Protein AF-A0A9W4E8Q4-F1 (afdb_monomer)

Structure (mmCIF, N/CA/C/O backbone):
data_AF-A0A9W4E8Q4-F1
#
_entry.id   AF-A0A9W4E8Q4-F1
#
loop_
_atom_site.group_PDB
_atom_site.id
_atom_site.type_symbol
_atom_site.label_atom_id
_atom_site.label_alt_id
_atom_site.label_comp_id
_atom_site.label_asym_id
_atom_site.label_entity_id
_atom_site.label_seq_id
_atom_site.pdbx_PDB_ins_code
_atom_site.Cartn_x
_atom_site.Cartn_y
_atom_site.Cartn_z
_atom_site.occupancy
_atom_site.B_iso_or_equiv
_atom_site.auth_seq_id
_atom_site.auth_comp_id
_atom_site.auth_asym_id
_atom_site.auth_atom_id
_atom_site.pdbx_PDB_model_num
ATOM 1 N N . MET A 1 1 ? -1.558 15.853 4.501 1.00 63.03 1 MET A N 1
ATOM 2 C CA . MET A 1 1 ? -0.425 15.258 5.244 1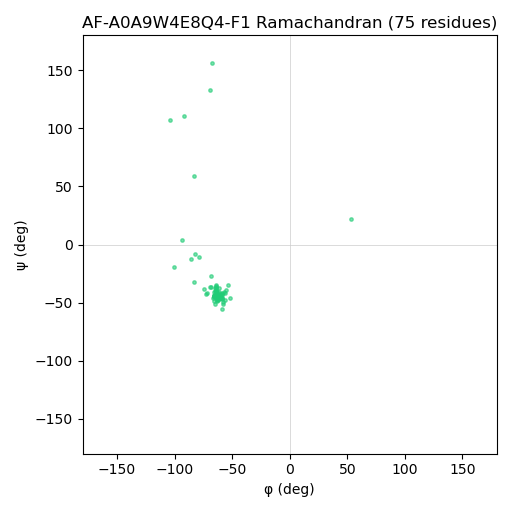.00 63.03 1 MET A CA 1
ATOM 3 C C . MET A 1 1 ? -0.761 14.945 6.703 1.00 63.03 1 MET A C 1
ATOM 5 O O . MET A 1 1 ? -0.785 13.774 7.038 1.00 63.03 1 MET A O 1
ATOM 9 N N . LYS A 1 2 ? -1.101 15.934 7.554 1.00 74.44 2 LYS A N 1
ATOM 10 C CA . LYS A 1 2 ? -1.287 15.729 9.014 1.00 74.44 2 LYS A CA 1
ATOM 11 C C . LYS A 1 2 ? -2.276 14.616 9.414 1.00 74.44 2 LYS A C 1
ATOM 13 O O . LYS A 1 2 ? -2.054 13.946 10.412 1.00 74.44 2 LYS A O 1
ATOM 18 N N . ILE A 1 3 ? -3.345 14.416 8.638 1.00 75.12 3 ILE A N 1
ATOM 19 C CA . ILE A 1 3 ? -4.366 13.377 8.889 1.00 75.12 3 ILE A CA 1
ATOM 20 C C . ILE A 1 3 ? -3.816 11.970 8.601 1.00 75.12 3 ILE A C 1
ATOM 22 O O . ILE A 1 3 ? -4.019 11.057 9.392 1.00 75.12 3 ILE A O 1
ATOM 26 N N . ILE A 1 4 ? -3.051 11.816 7.515 1.00 77.25 4 ILE A N 1
ATOM 27 C CA . ILE A 1 4 ? -2.417 10.548 7.119 1.00 77.25 4 ILE A CA 1
ATOM 28 C C . ILE A 1 4 ? -1.422 10.109 8.198 1.00 77.25 4 ILE A C 1
ATOM 30 O O . ILE A 1 4 ? -1.500 8.985 8.673 1.00 77.25 4 ILE A O 1
ATOM 34 N N . GLU A 1 5 ? -0.558 11.018 8.661 1.00 78.19 5 GLU A N 1
ATOM 35 C CA . GLU A 1 5 ? 0.422 10.725 9.719 1.00 78.19 5 GLU A CA 1
ATOM 36 C C . GLU A 1 5 ? -0.233 10.370 11.062 1.00 78.19 5 GLU A C 1
ATOM 38 O O . GLU A 1 5 ? 0.270 9.523 11.802 1.00 78.19 5 GLU A O 1
ATOM 43 N N . ALA A 1 6 ? -1.350 11.019 11.406 1.00 80.44 6 ALA A N 1
ATOM 44 C CA . ALA A 1 6 ? -2.100 10.701 12.618 1.00 80.44 6 ALA A CA 1
ATOM 45 C C . ALA A 1 6 ? -2.711 9.294 12.535 1.00 80.44 6 ALA A C 1
ATOM 47 O O . ALA A 1 6 ? -2.582 8.507 13.475 1.00 80.44 6 ALA A O 1
ATOM 48 N N . ASN A 1 7 ? -3.298 8.955 11.386 1.00 83.19 7 ASN A N 1
ATOM 49 C CA . ASN A 1 7 ? -3.909 7.653 11.134 1.00 83.19 7 ASN A CA 1
ATOM 50 C C . ASN A 1 7 ? -2.877 6.531 11.029 1.00 83.19 7 ASN A C 1
ATOM 52 O O . ASN A 1 7 ? -3.100 5.442 11.553 1.00 83.19 7 ASN A O 1
ATOM 56 N N . GLU A 1 8 ? -1.71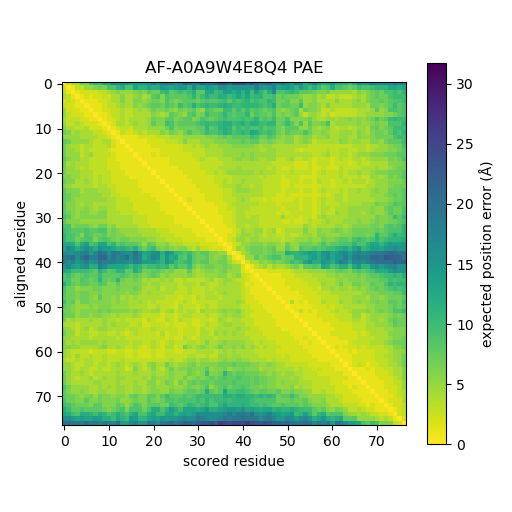6 6.810 10.447 1.00 80.06 8 GLU A N 1
ATOM 57 C CA . GLU A 1 8 ? -0.576 5.901 10.438 1.00 80.06 8 GLU A CA 1
ATOM 58 C C . GLU A 1 8 ? -0.067 5.646 11.864 1.00 80.06 8 GLU A C 1
ATOM 60 O O . GLU A 1 8 ? 0.113 4.494 12.270 1.00 80.06 8 GLU A O 1
ATOM 65 N N . LYS A 1 9 ? 0.101 6.696 12.682 1.00 82.31 9 LYS A N 1
ATOM 66 C CA . LYS A 1 9 ? 0.503 6.568 14.095 1.00 82.31 9 LYS A CA 1
ATOM 67 C C . LYS A 1 9 ? -0.508 5.787 14.929 1.00 82.31 9 LYS A C 1
ATOM 69 O O . LYS A 1 9 ? -0.094 5.001 15.777 1.00 82.31 9 LYS A O 1
ATOM 74 N N . ALA A 1 10 ? -1.796 5.963 14.660 1.00 83.00 10 ALA A N 1
ATOM 75 C CA . ALA A 1 10 ? -2.876 5.245 15.326 1.00 83.00 10 ALA A CA 1
ATOM 76 C C . ALA A 1 10 ? -3.092 3.815 14.790 1.00 83.00 10 ALA A C 1
ATOM 78 O O . ALA A 1 10 ? -3.846 3.047 15.396 1.00 83.00 10 ALA A O 1
ATOM 79 N N . ALA A 1 11 ? -2.460 3.436 13.672 1.00 82.88 11 ALA A N 1
ATOM 80 C CA . ALA A 1 11 ? -2.554 2.096 13.103 1.00 82.88 11 ALA A CA 1
ATOM 81 C C . ALA A 1 11 ? -1.845 1.048 13.960 1.00 82.88 11 ALA A C 1
ATOM 83 O O . ALA A 1 11 ? -0.695 1.217 14.377 1.00 82.88 11 ALA A O 1
ATOM 84 N N . SER A 1 12 ? -2.529 -0.074 14.199 1.00 86.38 12 SER A N 1
ATOM 85 C CA . SER A 1 12 ? -1.943 -1.178 14.961 1.00 86.38 12 SER A CA 1
ATOM 86 C C . SER A 1 12 ? -0.798 -1.834 14.185 1.00 86.38 12 SER A C 1
ATOM 88 O O . SER A 1 12 ? -0.769 -1.820 12.955 1.00 86.38 12 SER A O 1
ATOM 90 N N . ARG A 1 13 ? 0.131 -2.502 14.884 1.00 85.38 13 ARG A N 1
ATOM 91 C CA . ARG A 1 13 ? 1.233 -3.221 14.219 1.00 85.38 13 ARG A CA 1
ATOM 92 C C . ARG A 1 13 ? 0.720 -4.240 13.189 1.00 85.38 13 ARG A C 1
ATOM 94 O O . ARG A 1 13 ? 1.307 -4.356 12.122 1.00 85.38 13 ARG A O 1
ATOM 101 N N . LYS A 1 14 ? -0.375 -4.953 13.487 1.00 86.06 14 LYS A N 1
ATOM 102 C CA . LYS A 1 14 ? -0.991 -5.911 12.550 1.00 86.06 14 LYS A CA 1
ATOM 103 C C . LYS A 1 14 ? -1.570 -5.214 11.317 1.00 86.06 14 LYS A C 1
ATOM 105 O O . LYS A 1 14 ? -1.354 -5.681 10.208 1.00 86.06 14 LYS A O 1
ATOM 110 N N . GLU A 1 15 ? -2.265 -4.100 11.518 1.00 84.69 15 GLU A N 1
ATOM 111 C CA . GLU A 1 15 ? -2.853 -3.285 10.447 1.00 84.69 15 GLU A CA 1
ATOM 112 C C . GLU A 1 15 ? -1.769 -2.766 9.496 1.00 84.69 15 GLU A C 1
ATOM 114 O O . GLU A 1 15 ? -1.872 -2.969 8.292 1.00 84.69 15 GLU A O 1
ATOM 119 N N . ARG A 1 16 ? -0.664 -2.236 10.035 1.00 86.56 16 ARG A N 1
ATOM 120 C CA . ARG A 1 16 ? 0.487 -1.801 9.230 1.00 86.56 16 ARG A CA 1
ATOM 121 C C . ARG A 1 16 ? 1.085 -2.932 8.393 1.00 86.56 16 ARG A C 1
ATOM 123 O O . ARG A 1 16 ? 1.364 -2.732 7.219 1.00 86.56 16 ARG A O 1
ATOM 130 N N . TRP A 1 17 ? 1.245 -4.128 8.964 1.00 89.00 17 TRP A N 1
ATOM 131 C CA . TRP A 1 17 ? 1.742 -5.291 8.215 1.00 89.00 17 TRP A CA 1
ATOM 132 C C . TRP A 1 17 ? 0.798 -5.721 7.090 1.00 89.00 17 TRP A C 1
ATOM 134 O O . TRP A 1 17 ? 1.268 -6.103 6.018 1.00 89.00 17 TRP A O 1
ATOM 144 N N . ILE A 1 18 ? -0.516 -5.647 7.315 1.00 88.50 18 ILE A N 1
ATOM 145 C CA . ILE A 1 18 ? -1.521 -5.947 6.290 1.00 88.50 18 ILE A CA 1
ATOM 146 C C . ILE A 1 18 ? -1.419 -4.931 5.152 1.00 88.50 18 ILE A C 1
ATOM 148 O O . ILE A 1 18 ?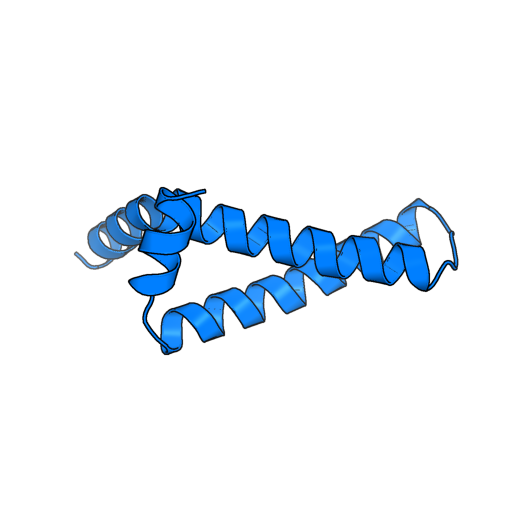 -1.287 -5.331 3.998 1.00 88.50 18 ILE A O 1
ATOM 152 N N . VAL A 1 19 ? -1.419 -3.636 5.474 1.00 89.88 19 VAL A N 1
ATOM 153 C CA . VAL A 1 19 ? -1.316 -2.556 4.483 1.00 89.88 19 VAL A CA 1
ATOM 154 C C . VAL A 1 19 ? -0.028 -2.685 3.681 1.00 89.88 19 VAL A C 1
ATOM 156 O O . VAL A 1 19 ? -0.080 -2.680 2.460 1.00 89.88 19 VAL A O 1
ATOM 159 N N . LEU A 1 20 ? 1.107 -2.907 4.343 1.00 90.00 20 LEU A N 1
ATOM 160 C CA . LEU A 1 20 ? 2.403 -3.053 3.684 1.00 90.00 20 LEU A CA 1
ATOM 161 C C . LEU A 1 20 ? 2.438 -4.273 2.750 1.00 90.00 20 LEU A C 1
ATOM 163 O O . LEU A 1 20 ? 2.941 -4.181 1.631 1.00 90.00 20 LEU A O 1
ATOM 167 N N . SER A 1 21 ? 1.847 -5.396 3.169 1.00 89.88 21 SER A N 1
ATOM 168 C CA . SER A 1 21 ? 1.744 -6.601 2.334 1.00 89.88 21 SER A CA 1
ATOM 169 C C . SER A 1 21 ? 0.862 -6.370 1.105 1.00 89.88 21 SER A C 1
ATOM 171 O O . SER A 1 21 ? 1.228 -6.764 -0.000 1.00 89.88 21 SER A O 1
ATOM 173 N N . ILE A 1 22 ? -0.281 -5.700 1.276 1.00 91.12 22 ILE A N 1
ATOM 174 C CA . ILE A 1 22 ? -1.184 -5.362 0.169 1.00 91.12 22 ILE A CA 1
ATOM 175 C C . ILE A 1 22 ? -0.512 -4.366 -0.782 1.00 91.12 22 ILE A C 1
ATOM 177 O O . ILE A 1 22 ? -0.567 -4.562 -1.995 1.00 91.12 22 ILE A O 1
ATOM 181 N N . SER A 1 23 ? 0.169 -3.347 -0.252 1.00 89.62 23 SER A N 1
ATOM 182 C CA . SER A 1 23 ? 0.928 -2.378 -1.043 1.00 89.62 23 SER A CA 1
ATOM 183 C C . SER A 1 23 ? 1.999 -3.063 -1.881 1.00 89.62 23 SER A C 1
ATOM 185 O O . SER A 1 23 ? 2.066 -2.801 -3.076 1.00 89.62 23 SER A O 1
ATOM 187 N N . LEU A 1 24 ? 2.778 -3.991 -1.311 1.00 90.31 24 LEU A N 1
ATOM 188 C CA . LEU A 1 24 ? 3.773 -4.772 -2.059 1.00 90.31 24 LEU A CA 1
ATOM 189 C C . LEU A 1 24 ? 3.152 -5.534 -3.238 1.00 90.31 24 LEU A C 1
ATOM 191 O O . LEU A 1 24 ? 3.660 -5.453 -4.356 1.00 90.31 24 LEU A O 1
ATOM 195 N N . ILE A 1 25 ? 2.042 -6.242 -3.004 1.00 92.06 25 ILE A N 1
ATOM 196 C CA . ILE A 1 25 ? 1.337 -6.992 -4.057 1.00 92.06 25 ILE A CA 1
ATOM 197 C C . ILE A 1 25 ? 0.829 -6.035 -5.141 1.00 92.06 25 ILE A C 1
ATOM 199 O O . ILE A 1 25 ? 0.992 -6.296 -6.331 1.00 92.06 25 ILE A O 1
ATOM 203 N N . PHE A 1 26 ? 0.238 -4.909 -4.742 1.00 90.69 26 PHE A N 1
ATOM 204 C CA . PHE A 1 26 ? -0.268 -3.906 -5.671 1.00 90.69 26 PHE A CA 1
ATOM 205 C C . PHE A 1 26 ? 0.848 -3.279 -6.512 1.00 90.69 26 PHE A C 1
ATOM 207 O O . PHE A 1 26 ? 0.693 -3.140 -7.724 1.00 90.69 26 PHE A O 1
ATOM 214 N N . GLY A 1 27 ? 1.985 -2.961 -5.894 1.00 89.81 27 GLY A N 1
ATOM 215 C CA . GLY A 1 27 ? 3.154 -2.425 -6.583 1.00 89.81 27 GLY A CA 1
ATOM 216 C C . GLY A 1 27 ? 3.694 -3.375 -7.647 1.00 89.81 27 GLY A C 1
ATOM 217 O O . GLY A 1 27 ? 3.942 -2.955 -8.777 1.00 89.81 27 GLY A O 1
ATOM 218 N N . ASP A 1 28 ? 3.811 -4.667 -7.327 1.00 88.94 28 ASP A N 1
ATOM 219 C CA . ASP A 1 28 ? 4.221 -5.694 -8.293 1.00 88.94 28 ASP A CA 1
ATOM 220 C C . ASP A 1 28 ? 3.222 -5.823 -9.456 1.00 88.94 28 ASP A C 1
ATOM 222 O O . ASP A 1 28 ? 3.620 -5.864 -10.622 1.00 88.94 28 ASP A O 1
ATOM 226 N N . LEU A 1 29 ? 1.917 -5.817 -9.162 1.00 90.44 29 LEU A N 1
ATOM 227 C CA . LEU A 1 29 ? 0.868 -5.869 -10.184 1.00 90.44 29 LEU A CA 1
ATOM 228 C C . LEU A 1 29 ? 0.917 -4.658 -11.121 1.00 90.44 29 LEU A C 1
ATOM 230 O O . LEU A 1 29 ? 0.871 -4.826 -12.341 1.00 90.44 29 LEU A O 1
ATOM 234 N N . MET A 1 30 ? 1.046 -3.450 -10.570 1.00 90.56 30 MET A N 1
ATOM 235 C CA . MET A 1 30 ? 1.145 -2.216 -11.350 1.00 90.56 30 MET A CA 1
ATOM 236 C C . MET A 1 30 ? 2.411 -2.185 -12.199 1.00 90.56 30 MET A C 1
ATOM 238 O O . MET A 1 30 ? 2.361 -1.782 -13.360 1.00 90.56 30 MET A O 1
ATOM 242 N N . ASN A 1 31 ? 3.528 -2.663 -11.655 1.00 88.38 31 ASN A N 1
ATOM 243 C CA . ASN A 1 31 ? 4.781 -2.765 -12.384 1.00 88.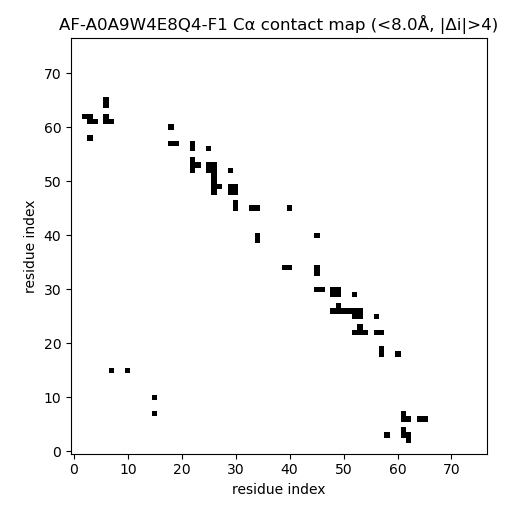38 31 ASN A CA 1
ATOM 244 C C . ASN A 1 31 ? 4.671 -3.741 -13.570 1.00 88.38 31 ASN A C 1
ATOM 246 O O . ASN A 1 31 ? 4.994 -3.386 -14.702 1.00 88.38 31 ASN A O 1
ATOM 250 N N . LYS A 1 32 ? 4.129 -4.944 -13.345 1.00 86.81 32 LYS A N 1
ATOM 251 C CA . LYS A 1 32 ? 3.883 -5.930 -14.412 1.00 86.81 32 LYS A CA 1
ATOM 252 C C . LYS A 1 32 ? 2.933 -5.400 -15.481 1.00 86.81 32 LYS A C 1
ATOM 254 O O . LYS A 1 32 ? 3.179 -5.597 -16.670 1.00 86.81 32 LYS A O 1
ATOM 259 N N . LEU A 1 33 ? 1.858 -4.722 -15.072 1.00 87.81 33 LEU A N 1
ATOM 260 C CA . LEU A 1 33 ? 0.913 -4.094 -15.993 1.00 87.81 33 LEU A CA 1
ATOM 261 C C . LEU A 1 33 ? 1.605 -3.021 -16.840 1.00 87.81 33 LEU A C 1
ATOM 263 O O . LEU A 1 33 ? 1.440 -2.999 -18.057 1.00 87.81 33 LEU A O 1
ATOM 267 N N . PHE A 1 34 ? 2.413 -2.169 -16.213 1.00 84.94 34 PHE A N 1
ATOM 268 C CA . PHE A 1 34 ? 3.138 -1.109 -16.898 1.00 84.94 34 PHE A CA 1
ATOM 269 C C . PHE A 1 34 ? 4.151 -1.648 -17.913 1.00 84.94 34 PHE A C 1
ATOM 271 O O . PHE A 1 34 ? 4.152 -1.205 -19.063 1.00 84.94 34 PHE A O 1
ATOM 278 N N . LEU A 1 35 ? 4.974 -2.625 -17.522 1.00 83.25 35 LEU A N 1
ATOM 279 C CA . LEU A 1 35 ? 5.944 -3.262 -18.420 1.00 83.25 35 LEU A CA 1
ATOM 280 C C . LEU A 1 35 ? 5.240 -3.902 -19.621 1.00 83.25 35 LEU A C 1
ATOM 282 O O . LEU A 1 35 ? 5.667 -3.725 -20.760 1.00 83.25 35 LEU A O 1
ATOM 286 N N . ARG A 1 36 ? 4.100 -4.567 -19.385 1.00 84.12 36 ARG A N 1
ATOM 287 C CA . ARG A 1 36 ? 3.295 -5.176 -20.451 1.00 84.12 36 ARG A CA 1
ATOM 288 C C . ARG A 1 36 ? 2.714 -4.151 -21.428 1.00 84.12 36 ARG A C 1
ATOM 290 O O . ARG A 1 36 ? 2.593 -4.455 -22.609 1.00 84.12 36 ARG A O 1
ATOM 297 N N . LEU A 1 37 ? 2.321 -2.972 -20.948 1.00 82.81 37 LEU A N 1
ATOM 298 C CA . LEU A 1 37 ? 1.697 -1.938 -21.779 1.00 82.81 37 LEU A CA 1
ATOM 299 C C . LEU A 1 37 ? 2.713 -1.086 -22.539 1.00 82.81 37 LEU A C 1
ATOM 301 O O . LEU A 1 37 ? 2.421 -0.625 -23.638 1.00 82.81 37 LEU A O 1
ATOM 305 N N . THR A 1 38 ? 3.887 -0.859 -21.959 1.00 79.44 38 THR A N 1
ATOM 306 C CA . THR A 1 38 ? 4.873 0.069 -22.523 1.00 79.44 38 THR A CA 1
ATOM 307 C C . THR A 1 38 ? 5.990 -0.627 -23.289 1.00 79.44 38 THR A C 1
ATOM 309 O O . THR A 1 38 ? 6.626 0.017 -24.116 1.00 79.44 38 THR A O 1
ATOM 312 N N . SER A 1 39 ? 6.218 -1.931 -23.072 1.00 70.75 39 SER A N 1
ATOM 313 C CA . SER A 1 39 ? 7.369 -2.674 -23.624 1.00 70.75 39 SER A CA 1
ATOM 314 C C . SER A 1 39 ? 8.726 -2.019 -23.303 1.00 70.75 39 SER A C 1
ATOM 316 O O . SER A 1 39 ? 9.708 -2.229 -24.011 1.00 70.75 39 SER A O 1
ATOM 318 N N . ILE A 1 40 ? 8.778 -1.188 -22.254 1.00 74.81 40 ILE A N 1
ATOM 319 C CA . ILE A 1 40 ? 9.978 -0.471 -21.821 1.00 74.81 40 ILE A CA 1
ATOM 320 C C . ILE A 1 40 ? 10.705 -1.320 -20.776 1.00 74.81 40 ILE A C 1
ATOM 322 O O . ILE A 1 40 ? 10.261 -1.404 -19.634 1.00 74.81 40 ILE A O 1
ATOM 326 N N . ASP A 1 41 ? 11.870 -1.861 -21.129 1.00 70.19 41 ASP A N 1
ATOM 327 C CA . ASP A 1 41 ? 12.785 -2.538 -20.196 1.00 70.19 41 ASP A CA 1
ATOM 328 C C . ASP A 1 41 ? 13.685 -1.528 -19.460 1.00 70.19 41 ASP A C 1
ATOM 330 O O . ASP A 1 41 ? 14.912 -1.546 -19.542 1.00 70.19 41 ASP A O 1
ATOM 334 N N . SER A 1 42 ? 13.069 -0.590 -18.735 1.00 80.44 42 SER A N 1
ATOM 335 C CA . SER A 1 42 ? 13.799 0.335 -17.861 1.00 80.44 42 SER A CA 1
ATOM 336 C C . SER A 1 42 ? 13.630 -0.074 -16.406 1.00 80.44 42 SER A C 1
ATOM 338 O O . SER A 1 42 ? 12.582 0.145 -15.796 1.00 80.44 42 SER A O 1
ATOM 340 N N . PHE A 1 43 ? 14.700 -0.626 -15.831 1.00 78.94 43 PHE A N 1
ATOM 341 C CA . PHE A 1 43 ? 14.758 -1.021 -14.422 1.00 78.94 43 PHE A CA 1
ATOM 342 C C . PHE A 1 43 ? 14.435 0.144 -13.474 1.00 78.94 43 PHE A C 1
ATOM 344 O O . PHE A 1 43 ? 13.670 -0.013 -12.525 1.00 78.94 43 PHE A O 1
ATOM 351 N N . ILE A 1 44 ? 14.960 1.340 -13.762 1.00 84.69 44 ILE A N 1
ATOM 352 C CA . ILE A 1 44 ? 14.719 2.535 -12.941 1.00 84.69 44 ILE A CA 1
ATOM 353 C C . ILE A 1 44 ? 13.242 2.935 -13.005 1.00 84.69 44 ILE A C 1
ATOM 355 O O . ILE A 1 44 ? 12.630 3.198 -11.973 1.00 84.69 44 ILE A O 1
ATOM 359 N N . LEU A 1 45 ? 12.647 2.939 -14.201 1.00 83.56 45 LEU A N 1
ATOM 360 C CA . LEU A 1 45 ? 11.236 3.289 -14.378 1.00 83.56 45 LEU A CA 1
ATOM 361 C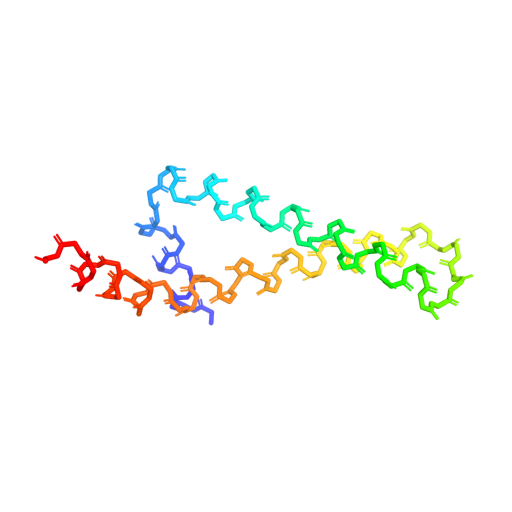 C . LEU A 1 45 ? 10.314 2.271 -13.695 1.00 83.56 45 LEU A C 1
ATOM 363 O O . LEU A 1 45 ? 9.353 2.650 -13.030 1.00 83.56 45 LEU A O 1
ATOM 367 N N . SER A 1 46 ? 10.662 0.990 -13.800 1.00 83.38 46 SER A N 1
ATOM 368 C CA . SER A 1 46 ? 9.990 -0.117 -13.125 1.00 83.38 46 SER A CA 1
ATOM 369 C C . SER A 1 46 ? 10.009 0.046 -11.599 1.00 83.38 46 SER A C 1
ATOM 371 O O . SER A 1 46 ? 8.962 -0.042 -10.953 1.00 83.38 46 SER A O 1
ATOM 373 N N . MET A 1 47 ? 11.165 0.389 -11.016 1.00 85.50 47 MET A N 1
ATOM 374 C CA . MET A 1 47 ? 11.268 0.680 -9.582 1.00 85.50 47 MET A CA 1
ATOM 375 C C . MET A 1 47 ? 10.446 1.904 -9.171 1.00 85.50 47 MET A C 1
ATOM 377 O O . MET A 1 47 ? 9.749 1.852 -8.160 1.00 85.50 47 MET A O 1
ATOM 381 N N . VAL A 1 48 ? 10.501 2.995 -9.943 1.00 89.81 48 VAL A N 1
ATOM 382 C CA . VAL A 1 48 ? 9.745 4.224 -9.647 1.00 89.81 48 VAL A CA 1
ATOM 383 C C . VAL A 1 48 ? 8.243 3.952 -9.647 1.00 89.81 48 VAL A C 1
ATOM 385 O O . VAL A 1 48 ? 7.535 4.427 -8.764 1.00 89.81 48 VAL A O 1
ATOM 388 N N . ILE A 1 49 ? 7.751 3.154 -10.593 1.00 88.69 49 ILE A N 1
ATOM 389 C CA . ILE A 1 49 ? 6.327 2.825 -10.691 1.00 88.69 49 ILE A CA 1
ATOM 390 C C . ILE A 1 49 ? 5.905 1.870 -9.582 1.00 88.69 49 ILE A C 1
ATOM 392 O O . ILE A 1 49 ? 4.869 2.099 -8.958 1.00 88.69 49 ILE A O 1
ATOM 396 N N . GLY A 1 50 ? 6.708 0.846 -9.285 1.00 87.38 50 GLY A N 1
ATOM 397 C CA . GLY A 1 50 ? 6.450 -0.061 -8.167 1.00 87.38 50 GLY A CA 1
ATOM 398 C C . GLY A 1 50 ? 6.385 0.688 -6.834 1.00 87.38 50 GLY A C 1
ATOM 399 O O . GLY A 1 50 ? 5.361 0.666 -6.159 1.00 87.38 50 GLY A O 1
ATOM 400 N N . ILE A 1 51 ? 7.434 1.437 -6.489 1.00 88.56 51 ILE A N 1
ATOM 401 C CA . ILE A 1 51 ? 7.505 2.185 -5.223 1.00 88.56 51 ILE A CA 1
ATOM 402 C C . ILE A 1 51 ? 6.453 3.302 -5.179 1.00 88.56 51 ILE A C 1
ATOM 404 O O . ILE A 1 51 ? 5.798 3.502 -4.156 1.00 88.56 51 ILE A O 1
ATOM 408 N N . GLY A 1 52 ? 6.249 4.016 -6.288 1.00 89.50 52 GLY A N 1
ATOM 409 C CA . GLY A 1 52 ? 5.259 5.087 -6.374 1.00 89.50 52 GLY A CA 1
ATOM 410 C C . GLY A 1 52 ? 3.834 4.577 -6.173 1.00 89.50 52 GLY A C 1
ATOM 411 O O . GLY A 1 52 ? 3.069 5.161 -5.408 1.00 89.50 52 GLY A O 1
ATOM 412 N N . SER A 1 53 ? 3.480 3.454 -6.799 1.00 88.31 53 SER A N 1
ATOM 413 C CA . SER A 1 53 ? 2.157 2.841 -6.631 1.00 88.31 53 SER A CA 1
ATOM 414 C C . SER A 1 53 ? 1.946 2.269 -5.227 1.00 88.31 53 SER A C 1
ATOM 416 O O . SER A 1 53 ? 0.857 2.432 -4.676 1.00 88.31 53 SER A O 1
ATOM 418 N N . MET A 1 54 ? 2.984 1.698 -4.604 1.00 90.94 54 MET A N 1
ATOM 419 C CA . MET A 1 54 ? 2.954 1.301 -3.189 1.00 90.94 54 MET A CA 1
ATOM 420 C C . MET A 1 54 ? 2.643 2.489 -2.274 1.00 90.94 54 MET A C 1
ATOM 422 O O . MET A 1 54 ? 1.739 2.409 -1.444 1.00 90.94 54 MET A O 1
ATOM 426 N N . TYR A 1 55 ? 3.361 3.601 -2.453 1.00 89.75 55 TYR A N 1
ATOM 427 C CA . TYR A 1 55 ? 3.193 4.796 -1.628 1.00 89.75 55 TYR A CA 1
ATOM 428 C C . TYR A 1 55 ? 1.806 5.425 -1.789 1.00 89.75 55 TYR A C 1
ATOM 430 O O . TYR A 1 55 ? 1.197 5.852 -0.806 1.00 89.75 55 TYR A O 1
ATOM 438 N N . LEU A 1 56 ? 1.284 5.464 -3.020 1.00 91.00 56 LEU A N 1
ATOM 439 C CA . LEU A 1 56 ? -0.061 5.969 -3.299 1.00 91.00 56 LEU A CA 1
ATOM 440 C C 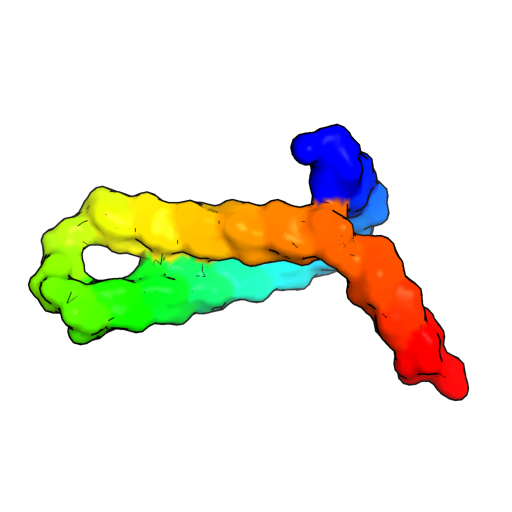. LEU A 1 56 ? -1.137 5.120 -2.619 1.00 91.00 56 LEU A C 1
ATOM 442 O O . LEU A 1 56 ? -2.067 5.677 -2.035 1.00 91.00 56 LEU A O 1
ATOM 446 N N . LEU A 1 57 ? -1.002 3.792 -2.663 1.00 90.31 57 LEU A N 1
ATOM 447 C CA . LEU A 1 57 ? -1.955 2.893 -2.020 1.00 90.31 57 LEU A CA 1
ATOM 448 C C . LEU A 1 57 ? -1.917 3.034 -0.496 1.00 90.31 57 LEU A C 1
ATOM 450 O O . LEU A 1 57 ? -2.963 3.162 0.135 1.00 90.31 57 LEU A O 1
ATOM 454 N N . GLU A 1 58 ? -0.721 3.052 0.089 1.00 88.25 58 GLU A N 1
ATOM 455 C CA . GLU A 1 58 ? -0.536 3.195 1.532 1.00 88.25 58 GLU A CA 1
ATOM 456 C C . GLU A 1 58 ? -1.064 4.545 2.041 1.00 88.25 58 GLU A C 1
ATOM 458 O O . GLU A 1 58 ? -1.839 4.603 2.998 1.00 88.25 58 GLU A O 1
ATOM 463 N N . SER A 1 59 ? -0.731 5.633 1.343 1.00 87.62 59 SER A N 1
ATOM 464 C CA . SER A 1 59 ? -1.230 6.973 1.669 1.00 87.62 59 SER A CA 1
ATOM 465 C C . SER A 1 59 ? -2.751 7.064 1.530 1.00 87.62 59 SER A C 1
ATOM 467 O O . SER A 1 59 ? -3.417 7.652 2.384 1.00 87.62 59 SER A O 1
ATOM 469 N N . GLY A 1 60 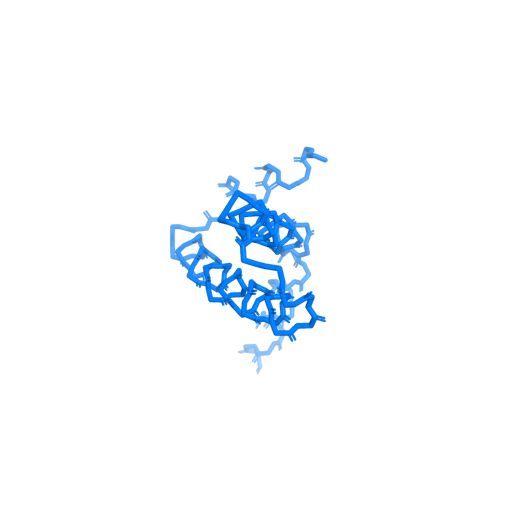? -3.313 6.463 0.476 1.00 89.25 60 GLY A N 1
ATOM 470 C CA . GLY A 1 60 ? -4.757 6.384 0.267 1.00 89.25 60 GLY A CA 1
ATOM 471 C C . GLY A 1 60 ? -5.453 5.598 1.376 1.00 89.25 60 GLY A C 1
ATOM 472 O O . GLY A 1 60 ? -6.460 6.055 1.912 1.00 89.25 60 GLY A O 1
ATOM 473 N N . TYR A 1 61 ? -4.883 4.465 1.790 1.00 89.94 61 TYR A N 1
ATOM 474 C CA . TYR A 1 61 ? -5.405 3.685 2.907 1.00 89.94 61 TYR A CA 1
ATOM 475 C C . TYR A 1 61 ? -5.473 4.513 4.191 1.00 89.94 61 TYR A C 1
ATOM 477 O O . TYR A 1 61 ? -6.531 4.589 4.807 1.00 89.94 61 TYR A O 1
ATOM 485 N N . TYR A 1 62 ? -4.383 5.177 4.584 1.00 89.38 62 TYR A N 1
ATOM 486 C CA . TYR A 1 62 ? -4.371 5.971 5.816 1.00 89.38 62 TYR A CA 1
ATOM 487 C C . TYR A 1 62 ? -5.263 7.212 5.744 1.00 89.38 62 TYR A C 1
ATOM 489 O O . TYR A 1 62 ? -5.783 7.647 6.773 1.00 89.38 62 TYR A O 1
ATOM 497 N N . TYR A 1 63 ? -5.496 7.753 4.547 1.00 89.00 63 TYR A N 1
ATOM 498 C CA . TYR A 1 63 ? -6.487 8.805 4.345 1.00 89.00 63 TYR A CA 1
ATOM 499 C C . TYR A 1 63 ? -7.917 8.308 4.613 1.00 89.00 63 TYR A C 1
ATOM 501 O O . TYR A 1 63 ? -8.667 8.976 5.317 1.00 89.00 63 TYR A O 1
ATOM 509 N N . PHE A 1 64 ? -8.275 7.119 4.119 1.00 88.69 64 PHE A N 1
ATOM 510 C CA . PHE A 1 64 ? -9.617 6.536 4.273 1.00 88.69 64 PHE A CA 1
ATOM 511 C C . PHE A 1 64 ? -9.773 5.600 5.479 1.00 88.69 64 PHE A C 1
ATOM 513 O O . PHE A 1 64 ? -10.832 4.997 5.661 1.00 88.69 64 PHE A O 1
ATOM 520 N N . ARG A 1 65 ? -8.737 5.458 6.311 1.00 88.62 65 ARG A N 1
ATOM 521 C CA . ARG A 1 65 ? -8.685 4.487 7.410 1.00 88.62 65 ARG A CA 1
ATOM 522 C C . ARG A 1 65 ? -9.902 4.570 8.322 1.00 88.62 65 ARG A C 1
ATOM 524 O O . ARG A 1 65 ? -10.489 3.538 8.633 1.00 88.62 65 ARG A O 1
ATOM 531 N N . ASP A 1 66 ? -10.294 5.777 8.716 1.00 87.50 66 ASP A N 1
ATOM 532 C CA . ASP A 1 66 ? -11.407 5.981 9.647 1.00 87.50 66 ASP A CA 1
ATOM 533 C C . ASP A 1 66 ? -12.742 5.514 9.052 1.00 87.50 66 ASP A C 1
ATOM 535 O O . ASP A 1 66 ? -13.568 4.924 9.748 1.00 87.50 66 ASP A O 1
ATOM 539 N N . ASP A 1 67 ? -12.949 5.716 7.751 1.00 87.94 67 ASP A N 1
ATOM 540 C CA . ASP A 1 67 ? -14.156 5.258 7.063 1.00 87.94 67 ASP A CA 1
ATOM 541 C C . ASP A 1 67 ? -14.140 3.742 6.845 1.00 87.94 67 ASP A C 1
ATOM 543 O O . ASP A 1 67 ? -15.157 3.079 7.051 1.00 87.94 67 ASP A O 1
ATOM 547 N N . ILE A 1 68 ? -12.975 3.165 6.531 1.00 86.38 68 ILE A N 1
ATOM 548 C CA . ILE A 1 68 ? -12.789 1.710 6.451 1.00 86.38 68 ILE A CA 1
ATOM 549 C C . ILE A 1 68 ? -13.085 1.060 7.808 1.00 86.38 68 ILE A C 1
ATOM 551 O O . ILE A 1 68 ? -13.800 0.061 7.866 1.00 86.38 68 ILE A O 1
ATOM 555 N N . GLN A 1 69 ? -12.588 1.633 8.906 1.00 85.19 69 GLN A N 1
ATOM 556 C CA . GLN A 1 69 ? -12.839 1.116 10.250 1.00 85.19 69 GLN A CA 1
ATOM 557 C C . GLN A 1 69 ? -14.323 1.186 10.619 1.00 85.19 69 GLN A C 1
ATOM 559 O O . GLN A 1 69 ? -14.877 0.176 11.052 1.00 85.19 69 GLN A O 1
ATOM 564 N N . LYS A 1 70 ? -15.003 2.309 10.346 1.00 87.94 70 LYS A N 1
ATOM 565 C CA . LYS A 1 70 ? -16.462 2.426 10.537 1.00 87.94 70 LYS A CA 1
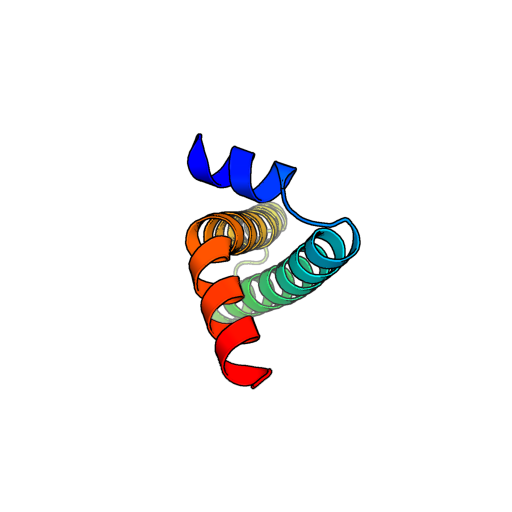ATOM 566 C C . LYS A 1 70 ? -17.237 1.372 9.745 1.00 87.94 70 LYS A C 1
ATOM 568 O O . LYS A 1 70 ? -18.212 0.813 10.245 1.00 87.94 70 LYS A O 1
ATOM 573 N N . ILE A 1 71 ? -16.822 1.092 8.509 1.00 86.69 71 ILE A N 1
ATOM 574 C CA . ILE A 1 71 ? -17.4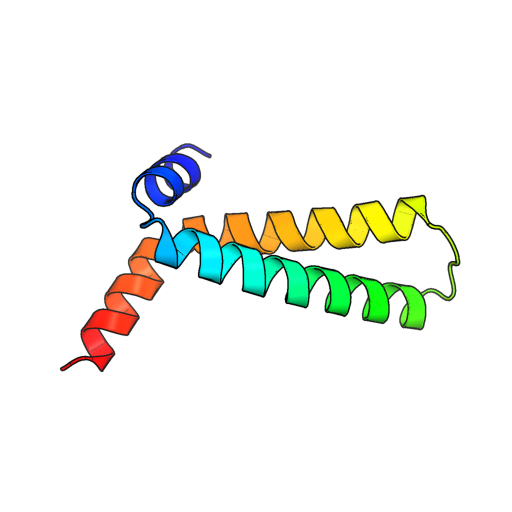43 0.061 7.672 1.00 86.69 71 ILE A CA 1
ATOM 575 C C . ILE A 1 71 ? -17.224 -1.328 8.283 1.00 86.69 71 ILE A C 1
ATOM 577 O O . ILE A 1 71 ? -18.184 -2.080 8.441 1.00 86.69 71 ILE A O 1
ATOM 581 N N . ILE A 1 72 ? -15.992 -1.661 8.677 1.00 83.88 72 ILE A N 1
ATOM 582 C CA . ILE A 1 72 ? -15.660 -2.952 9.301 1.00 83.88 72 ILE A CA 1
ATOM 583 C C . ILE A 1 72 ? -16.470 -3.169 10.585 1.00 83.88 72 ILE A C 1
ATOM 585 O O . ILE A 1 72 ? -16.992 -4.261 10.805 1.00 83.88 72 ILE A O 1
ATOM 589 N N . GLU A 1 73 ? -16.607 -2.142 11.423 1.00 86.62 73 GLU A N 1
ATOM 590 C CA . GLU A 1 73 ? -17.423 -2.207 12.638 1.00 86.62 73 GLU A CA 1
ATOM 591 C C . GLU A 1 73 ? -18.906 -2.423 12.329 1.00 86.62 73 GLU A C 1
ATOM 593 O O . GLU A 1 73 ? -19.568 -3.212 13.005 1.00 86.62 73 GLU A O 1
ATOM 598 N N . LYS A 1 74 ? -19.422 -1.787 11.272 1.00 84.94 74 LYS A N 1
ATOM 599 C CA . LYS A 1 74 ? -20.805 -1.965 10.818 1.00 84.94 74 LYS A CA 1
ATOM 600 C C . LYS A 1 74 ? -21.088 -3.390 10.335 1.00 84.94 74 LYS A C 1
ATOM 602 O O . LYS A 1 74 ? -22.187 -3.878 10.560 1.00 84.94 74 LYS A O 1
ATOM 607 N N . PHE A 1 75 ? -20.113 -4.052 9.712 1.00 77.56 75 PHE A N 1
ATOM 608 C CA . PHE A 1 75 ? -20.222 -5.443 9.249 1.00 77.56 75 PHE A CA 1
ATOM 609 C C . PHE A 1 75 ? -19.955 -6.495 10.339 1.00 77.56 75 PHE A C 1
ATOM 611 O O . PHE A 1 75 ? -20.144 -7.683 10.096 1.00 77.56 75 PHE A O 1
ATOM 618 N N . LYS A 1 76 ? -19.503 -6.085 11.531 1.00 70.25 76 LYS A N 1
ATOM 619 C CA . LYS A 1 76 ? -19.307 -6.976 12.688 1.00 70.25 76 LYS A CA 1
ATOM 620 C C . LYS A 1 76 ? -20.569 -7.183 13.536 1.00 70.25 76 LYS A C 1
ATOM 622 O O . LYS A 1 76 ? -20.540 -8.041 14.418 1.00 70.25 76 LYS A O 1
ATOM 627 N N . LYS A 1 77 ? -21.610 -6.376 13.322 1.00 50.38 77 LYS A N 1
ATOM 628 C CA . LYS A 1 77 ? -22.932 -6.494 13.957 1.00 50.38 77 LYS A CA 1
ATOM 629 C C . LYS A 1 77 ? -23.834 -7.417 13.153 1.00 50.38 77 LYS A C 1
ATOM 631 O O . LYS A 1 77 ? -24.617 -8.130 13.812 1.00 50.38 77 LYS A O 1
#

Organism: Lactobacillus johnsonii (NCBI:txid33959)

Sequence (77 aa):
MKIIEANEKAASRKERWIVLSISLIFGDLMNKLFLRLTSIDSFILSMVIGIGSMYLLESGYYYFRDDIQKIIEKFKK

Secondary structure (DSSP, 8-state):
-HHHHHHHHHS-HHHHHHHHHHHHHHHHHHHHHHHHHH----HHHHHHHHHHHHHHHHHHHHHHHHHHHHHHHHHT-

Foldseek 3Di:
DVQLVVLVVVADPVRVVVLLVVLQVQLVVQLVVVCVVPVDPDPVVSVCSSVVSSVVSSSVCSVCVVVVVVVVVVVVD

Mean predicted aligned error: 5.63 Å

Radius of gyration: 15.09 Å; Cα contacts (8 Å, |Δi|>4): 43; chains: 1; bounding box: 38×23×39 Å

Solvent-accessible surface area (backbone atoms only — not comparable to full-atom values): 4176 Å² total; per-residue (Å²): 109,75,62,32,55,52,40,53,69,70,46,48,75,68,54,48,53,50,49,53,52,51,21,52,54,50,8,53,51,52,29,54,52,48,40,71,74,64,73,57,92,44,69,68,60,43,49,50,47,18,54,50,47,21,51,52,47,49,51,50,46,31,63,45,39,71,60,53,49,55,50,54,58,64,73,73,111

pLDDT: mean 84.67, std 6.95, range [50.38, 92.06]